Protein AF-A0A6G1D337-F1 (afdb_monomer_lite)

Secondary structure (DSSP, 8-state):
--HHHHHHHHHHHHHHHH-SS-------SS-TTSTTS---EEEE----S-HHHHHHHHHHHHHTTSTTEEEE-

Radius of gyration: 15.37 Å; chains: 1; bounding box: 28×38×34 Å

Organism: NCBI:txid110450

pLDDT: mean 81.26, std 13.95, range [46.53, 95.38]

Sequence (73 aa):
MEVGYFRFRLVNQKVLQLAPCLVGILVDRGRGKQQAGGTAQGVVLVFIGGTDDREALTLASFMLKHTGVQLTA

Structure (mmCIF, N/CA/C/O backbone):
data_AF-A0A6G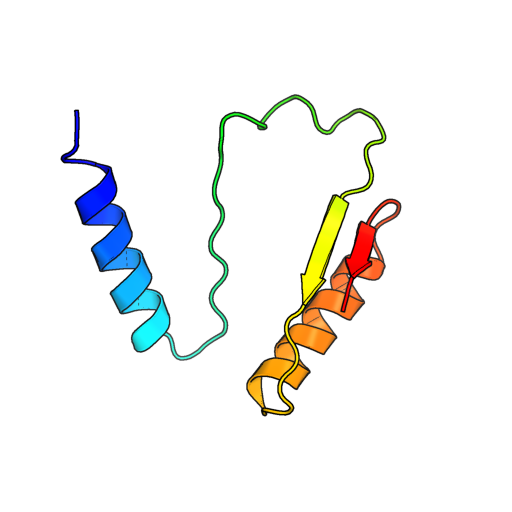1D337-F1
#
_entry.id   AF-A0A6G1D337-F1
#
loop_
_atom_site.group_PDB
_atom_site.id
_atom_site.type_symbol
_atom_site.label_atom_id
_atom_site.label_alt_id
_atom_site.label_comp_id
_atom_site.label_asym_id
_atom_site.label_entity_id
_atom_site.label_seq_id
_atom_site.pdbx_PDB_ins_code
_atom_site.Cartn_x
_atom_site.Cartn_y
_atom_site.Cartn_z
_atom_site.occupancy
_atom_site.B_iso_or_equiv
_atom_site.auth_seq_id
_atom_site.auth_comp_id
_atom_site.auth_asym_id
_atom_site.auth_atom_id
_atom_site.pdbx_PDB_model_num
ATOM 1 N N . MET A 1 1 ? -5.337 24.060 -18.255 1.00 46.53 1 MET A N 1
ATOM 2 C CA . MET A 1 1 ? -4.779 23.702 -16.932 1.00 46.53 1 MET A CA 1
ATOM 3 C C . MET A 1 1 ? -4.634 22.178 -16.877 1.00 46.53 1 MET A C 1
ATOM 5 O O . MET A 1 1 ? -5.483 21.518 -16.314 1.00 46.53 1 MET A O 1
ATOM 9 N N . GLU A 1 2 ? -3.616 21.606 -17.536 1.00 53.41 2 GLU A N 1
ATOM 10 C CA . GLU A 1 2 ? -3.457 20.132 -17.669 1.00 53.41 2 GLU A CA 1
ATOM 11 C C . GLU A 1 2 ? -2.002 19.633 -17.546 1.00 53.41 2 GLU A C 1
ATOM 13 O O . GLU A 1 2 ? -1.757 18.447 -17.344 1.00 53.41 2 GLU A O 1
ATOM 18 N N . VAL A 1 3 ? -1.013 20.533 -17.592 1.00 54.22 3 VAL A N 1
ATOM 19 C CA . VAL A 1 3 ? 0.418 20.174 -17.652 1.00 54.22 3 VAL A CA 1
ATOM 20 C C . VAL A 1 3 ? 0.930 19.528 -16.349 1.00 54.22 3 VAL A C 1
ATOM 22 O O . VAL A 1 3 ? 1.899 18.771 -16.368 1.00 54.22 3 VAL A O 1
ATOM 25 N N . GLY A 1 4 ? 0.262 19.775 -15.215 1.00 58.41 4 GLY A N 1
ATOM 26 C CA . GLY A 1 4 ? 0.637 19.219 -13.909 1.00 58.41 4 GLY A CA 1
ATOM 27 C C . GLY A 1 4 ? 0.351 17.719 -13.759 1.00 58.41 4 GLY A C 1
ATOM 28 O O . GLY A 1 4 ? 1.210 16.981 -13.284 1.00 58.41 4 GLY A O 1
ATOM 29 N N . TYR A 1 5 ? -0.812 17.236 -14.212 1.00 62.06 5 TYR A N 1
ATOM 30 C CA . TYR A 1 5 ? -1.228 15.838 -14.010 1.00 62.06 5 TYR A CA 1
ATOM 31 C C . TYR A 1 5 ? -0.391 14.842 -14.816 1.00 62.06 5 TYR A C 1
ATOM 33 O O . TYR A 1 5 ? -0.075 13.755 -14.328 1.00 62.06 5 TYR A O 1
ATOM 41 N N . PHE A 1 6 ? 0.011 15.218 -16.035 1.00 64.44 6 PHE A N 1
ATOM 42 C CA . PHE A 1 6 ? 0.799 14.343 -16.903 1.00 64.44 6 PHE A CA 1
ATOM 43 C C . PHE A 1 6 ? 2.165 14.002 -16.293 1.00 64.44 6 PHE A C 1
ATOM 45 O O . PHE A 1 6 ? 2.610 12.855 -16.351 1.00 64.44 6 PHE A O 1
ATOM 52 N N . ARG A 1 7 ? 2.814 14.983 -15.651 1.00 72.19 7 ARG A N 1
ATOM 53 C CA . ARG A 1 7 ? 4.135 14.789 -15.040 1.00 72.19 7 ARG A CA 1
ATOM 54 C C . ARG A 1 7 ? 4.076 13.853 -13.836 1.00 72.19 7 ARG A C 1
ATOM 56 O O . ARG A 1 7 ? 4.902 12.949 -13.746 1.00 72.19 7 ARG A O 1
ATOM 63 N N . PHE A 1 8 ? 3.076 14.001 -12.965 1.00 84.94 8 PHE A N 1
ATOM 64 C CA . PHE A 1 8 ? 2.905 13.087 -11.830 1.00 84.94 8 PHE A CA 1
ATOM 65 C C . PHE A 1 8 ? 2.527 11.675 -12.273 1.00 84.94 8 PHE A C 1
ATOM 67 O O . PHE A 1 8 ? 3.003 10.708 -11.687 1.00 84.94 8 PHE A O 1
ATOM 74 N N . ARG A 1 9 ? 1.746 11.531 -13.350 1.00 89.06 9 ARG A N 1
ATOM 75 C CA . ARG A 1 9 ? 1.415 10.212 -13.902 1.00 89.06 9 ARG A CA 1
ATOM 76 C C . ARG A 1 9 ? 2.661 9.447 -14.345 1.00 89.06 9 ARG A C 1
ATOM 78 O O . ARG A 1 9 ? 2.804 8.284 -13.978 1.00 89.06 9 ARG A O 1
ATOM 85 N N . LEU A 1 10 ? 3.557 10.091 -15.096 1.00 92.44 10 LEU A N 1
ATOM 86 C CA . LEU A 1 10 ? 4.785 9.443 -15.564 1.00 92.44 10 LEU A CA 1
ATOM 87 C C . LEU A 1 10 ? 5.697 9.047 -14.394 1.00 92.44 10 LEU A C 1
ATOM 89 O O . LEU A 1 10 ? 6.260 7.955 -14.397 1.00 92.44 10 LEU A O 1
ATOM 93 N N . VAL A 1 11 ? 5.822 9.915 -13.387 1.00 92.44 11 VAL A N 1
ATOM 94 C CA . VAL A 1 11 ? 6.603 9.617 -12.178 1.00 92.44 11 VAL A CA 1
ATOM 95 C C . VAL A 1 11 ? 5.999 8.432 -11.425 1.00 92.44 11 VAL A C 1
ATOM 97 O O . VAL A 1 11 ? 6.716 7.471 -11.164 1.00 92.44 11 VAL A O 1
ATOM 100 N N . ASN A 1 12 ? 4.690 8.439 -11.158 1.00 93.31 12 ASN A N 1
ATOM 101 C CA . ASN A 1 12 ? 4.013 7.346 -10.454 1.00 93.31 12 ASN A CA 1
ATOM 102 C C . ASN A 1 12 ? 4.174 6.012 -11.193 1.00 93.31 12 ASN A C 1
ATOM 104 O O . ASN A 1 12 ? 4.446 4.997 -10.562 1.00 93.31 12 ASN A O 1
ATOM 108 N N . GLN A 1 13 ? 4.069 6.011 -12.526 1.00 93.38 13 GLN A N 1
ATOM 109 C CA . GLN A 1 13 ? 4.292 4.806 -13.329 1.00 93.38 13 GLN A CA 1
ATOM 110 C C . GLN A 1 13 ? 5.723 4.285 -13.198 1.00 93.38 13 GLN A C 1
ATOM 112 O O . GLN A 1 13 ? 5.914 3.0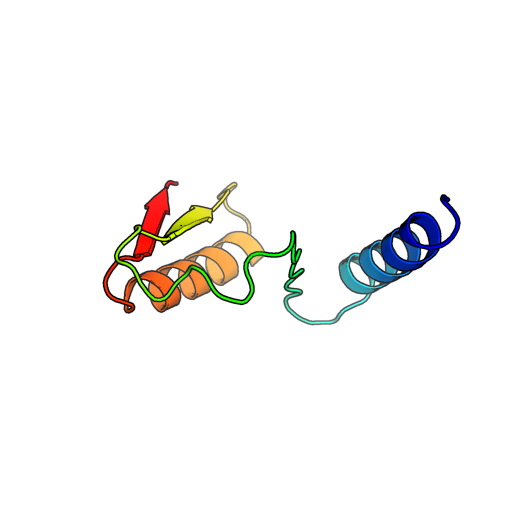93 -12.974 1.00 93.38 13 GLN A O 1
ATOM 117 N N . LYS A 1 14 ? 6.726 5.164 -13.302 1.00 94.44 14 LYS A N 1
ATOM 118 C CA . LYS A 1 14 ? 8.127 4.751 -13.162 1.00 94.44 14 LYS A CA 1
ATOM 119 C C . LYS A 1 14 ? 8.437 4.228 -11.763 1.00 94.44 14 LYS A C 1
ATOM 121 O O . LYS A 1 14 ? 9.140 3.233 -11.646 1.00 94.44 14 LYS A O 1
ATOM 126 N N . VAL A 1 15 ? 7.903 4.864 -10.720 1.00 94.75 15 VAL A N 1
ATOM 127 C CA . VAL A 1 15 ? 8.092 4.410 -9.335 1.00 94.75 15 VAL A CA 1
ATOM 128 C C . VAL A 1 15 ? 7.438 3.043 -9.127 1.00 94.75 15 VAL A C 1
ATOM 130 O O . VAL A 1 15 ? 8.103 2.142 -8.633 1.00 94.75 15 VAL A O 1
ATOM 133 N N . LEU A 1 16 ? 6.194 2.847 -9.576 1.00 92.19 16 LEU A N 1
ATOM 134 C CA . LEU A 1 16 ? 5.503 1.554 -9.467 1.00 92.19 16 LEU A CA 1
ATOM 135 C C . LEU A 1 16 ? 6.211 0.419 -10.225 1.00 92.19 16 LEU A C 1
ATOM 137 O O . LEU A 1 16 ? 6.103 -0.730 -9.821 1.00 92.19 16 LEU A O 1
ATOM 141 N N . GLN A 1 17 ? 6.909 0.722 -11.323 1.00 93.56 17 GLN A N 1
ATOM 142 C CA . GLN A 1 17 ? 7.595 -0.290 -12.135 1.00 93.56 17 GLN A CA 1
ATOM 143 C C . GLN A 1 17 ? 9.009 -0.624 -11.653 1.00 93.56 17 GLN A C 1
ATOM 145 O O . GLN A 1 17 ? 9.478 -1.731 -11.896 1.00 93.56 17 GLN A O 1
ATOM 150 N N . LEU A 1 18 ? 9.716 0.340 -11.058 1.00 95.38 18 LEU A N 1
ATOM 151 C CA . LEU A 1 18 ? 11.161 0.234 -10.820 1.00 95.38 18 LEU A CA 1
ATOM 152 C C . LEU A 1 18 ? 11.546 0.221 -9.339 1.00 95.38 18 LEU A C 1
ATOM 154 O O . LEU A 1 18 ? 12.710 -0.036 -9.031 1.00 95.38 18 LEU A O 1
ATOM 158 N N . ALA A 1 19 ? 10.630 0.541 -8.422 1.00 93.06 19 ALA A N 1
ATOM 159 C CA . ALA A 1 19 ? 10.952 0.543 -7.003 1.00 93.06 19 ALA A CA 1
ATOM 160 C C . ALA A 1 19 ? 11.270 -0.887 -6.522 1.00 93.06 19 ALA A C 1
ATOM 162 O O . ALA A 1 19 ? 10.481 -1.799 -6.757 1.00 93.06 19 ALA A O 1
ATOM 163 N N . PRO A 1 20 ? 12.380 -1.098 -5.794 1.00 89.88 20 PRO A N 1
ATOM 164 C CA . PRO A 1 20 ? 12.708 -2.394 -5.199 1.00 89.88 20 PRO A CA 1
ATOM 165 C C . PRO A 1 20 ? 11.921 -2.657 -3.899 1.00 89.88 20 PRO A C 1
ATOM 167 O O . PRO A 1 20 ? 12.321 -3.493 -3.094 1.00 89.88 20 PRO A O 1
ATOM 170 N N . CYS A 1 21 ? 10.864 -1.885 -3.633 1.00 86.62 21 CYS A N 1
ATOM 171 C CA . CYS A 1 21 ? 10.108 -1.897 -2.387 1.00 86.62 21 CYS A CA 1
ATOM 172 C C . CYS A 1 21 ? 8.643 -1.486 -2.609 1.00 86.62 21 CYS A C 1
ATOM 174 O O . CYS A 1 21 ? 8.271 -1.004 -3.679 1.00 86.62 21 CYS A O 1
ATOM 176 N N . LEU A 1 22 ? 7.824 -1.649 -1.564 1.00 81.75 22 LEU A N 1
ATOM 177 C CA . LEU A 1 22 ? 6.417 -1.246 -1.541 1.00 81.75 22 LEU A CA 1
ATOM 178 C C . LEU A 1 22 ? 6.246 0.261 -1.789 1.00 81.75 22 LEU A C 1
ATOM 180 O O . LEU A 1 22 ? 6.919 1.093 -1.177 1.00 81.75 22 LEU A O 1
ATOM 184 N N . VAL A 1 23 ? 5.283 0.616 -2.642 1.00 89.62 23 VAL A N 1
ATOM 185 C CA . VAL A 1 23 ? 4.992 2.002 -3.034 1.00 89.62 23 VAL A CA 1
ATOM 186 C C . VAL A 1 23 ? 3.616 2.420 -2.519 1.00 89.62 23 VAL A C 1
ATOM 188 O O . VAL A 1 23 ? 2.607 1.800 -2.843 1.00 89.62 23 VAL A O 1
ATOM 191 N N . GLY A 1 24 ? 3.561 3.520 -1.765 1.00 87.00 24 GLY A N 1
ATOM 192 C CA . GLY A 1 24 ? 2.314 4.183 -1.374 1.00 87.00 24 GLY A CA 1
ATOM 193 C C . GLY A 1 24 ? 2.078 5.458 -2.184 1.00 87.00 24 GLY A C 1
ATOM 194 O O . GLY A 1 24 ? 2.976 6.290 -2.300 1.00 87.00 24 GLY A O 1
ATOM 195 N N . ILE A 1 25 ? 0.866 5.644 -2.718 1.00 89.12 25 ILE A N 1
ATOM 196 C CA . ILE A 1 25 ? 0.468 6.879 -3.414 1.00 89.12 25 ILE A CA 1
ATOM 197 C C . ILE A 1 25 ? -0.558 7.626 -2.562 1.00 89.12 25 ILE A C 1
ATOM 199 O O . ILE A 1 25 ? -1.690 7.175 -2.397 1.00 89.12 25 ILE A O 1
ATOM 203 N N . LEU A 1 26 ? -0.174 8.799 -2.054 1.00 86.19 26 LEU A N 1
ATOM 204 C CA . LEU A 1 26 ? -1.080 9.700 -1.345 1.00 86.19 26 LEU A CA 1
ATOM 205 C C . LEU A 1 26 ? -1.745 10.662 -2.334 1.00 86.19 26 LEU A C 1
ATOM 207 O O . LEU A 1 26 ? -1.072 11.449 -2.997 1.00 86.19 26 LEU A O 1
ATOM 211 N N . VAL A 1 27 ? -3.076 10.630 -2.401 1.00 85.38 27 VAL A N 1
ATOM 212 C CA . VAL A 1 27 ? -3.869 11.578 -3.194 1.00 85.38 27 VAL A CA 1
ATOM 213 C C . VAL A 1 27 ? -4.563 12.550 -2.249 1.00 85.38 27 VAL A C 1
ATOM 215 O O . VAL A 1 27 ? -5.622 12.244 -1.701 1.00 85.38 27 VAL A O 1
ATOM 218 N N . ASP A 1 28 ? -3.982 13.735 -2.067 1.00 82.44 28 ASP A N 1
ATOM 219 C CA . ASP A 1 28 ? -4.653 14.808 -1.335 1.00 82.44 28 ASP A CA 1
ATOM 220 C C . ASP A 1 28 ? -5.676 15.503 -2.243 1.00 82.44 28 ASP A C 1
ATOM 222 O O . ASP A 1 28 ? -5.346 16.033 -3.304 1.00 82.44 28 ASP A O 1
ATOM 226 N N . ARG A 1 29 ? -6.942 15.483 -1.822 1.00 79.25 29 ARG A N 1
ATOM 227 C CA . ARG A 1 29 ? -8.057 16.172 -2.492 1.00 79.25 29 ARG A CA 1
ATOM 228 C C . ARG A 1 29 ? -8.562 17.372 -1.684 1.00 79.25 29 ARG A C 1
ATOM 230 O O . ARG A 1 29 ? -9.737 17.715 -1.771 1.00 79.25 29 ARG A O 1
ATOM 237 N N . GLY A 1 30 ? -7.703 17.974 -0.861 1.00 71.81 30 GLY A N 1
ATOM 238 C CA . GLY A 1 30 ? -8.037 19.117 -0.009 1.00 71.81 30 GLY A CA 1
ATOM 239 C C . GLY A 1 30 ? -8.594 18.722 1.361 1.00 71.81 30 GLY A C 1
ATOM 240 O O . GLY A 1 30 ? -9.322 19.500 1.975 1.00 71.81 30 GLY A O 1
ATOM 241 N N . ARG A 1 31 ? -8.273 17.519 1.866 1.00 61.94 31 ARG A N 1
ATOM 242 C CA . ARG A 1 31 ? -8.800 17.010 3.156 1.00 61.94 31 ARG A CA 1
ATOM 243 C C . ARG A 1 31 ? -7.886 17.301 4.354 1.00 61.94 31 ARG A C 1
ATOM 245 O O . ARG A 1 31 ? -8.097 16.744 5.429 1.00 61.94 31 ARG A O 1
ATOM 252 N N . GLY A 1 32 ? -6.912 18.198 4.202 1.00 59.84 32 GLY A N 1
ATOM 253 C CA . GLY A 1 32 ? -5.864 18.464 5.197 1.00 59.84 32 GLY A CA 1
ATOM 254 C C . GLY A 1 32 ? -6.316 18.999 6.568 1.00 59.84 32 GLY A C 1
ATOM 255 O O . GLY A 1 32 ? -5.480 19.104 7.457 1.00 59.84 32 GLY A O 1
ATOM 256 N N . LYS A 1 33 ? -7.602 19.336 6.778 1.00 56.12 33 LYS A N 1
ATOM 257 C CA . LYS A 1 33 ? -8.101 19.904 8.054 1.00 56.12 33 LYS A CA 1
ATOM 258 C C . LYS A 1 33 ? -9.353 19.254 8.663 1.00 56.12 33 LYS A C 1
ATOM 260 O O . LYS A 1 33 ? -9.683 19.586 9.794 1.00 56.12 33 LYS A O 1
ATOM 265 N N . GLN A 1 34 ? -10.057 18.348 7.976 1.00 53.62 34 GLN A N 1
ATOM 266 C CA . GLN A 1 34 ? -11.365 17.849 8.457 1.00 53.62 34 GLN A CA 1
ATOM 267 C C . GLN A 1 34 ? -11.340 16.496 9.191 1.00 53.62 34 GLN A C 1
ATOM 269 O O . GLN A 1 34 ? -12.381 16.035 9.638 1.00 53.62 34 GLN A O 1
ATOM 274 N N . GLN A 1 35 ? -10.178 15.866 9.381 1.00 54.72 35 GLN A N 1
ATOM 275 C CA . GLN A 1 35 ? -10.098 14.533 10.007 1.00 54.72 35 GLN A CA 1
ATOM 276 C C . GLN A 1 35 ? -9.992 14.545 11.544 1.00 54.72 35 GLN A C 1
ATOM 278 O O . GLN A 1 35 ? -9.749 13.509 12.148 1.00 54.72 35 GLN A O 1
ATOM 283 N N . ALA A 1 36 ? -10.213 15.687 12.201 1.00 53.28 36 ALA A N 1
ATOM 284 C CA . ALA A 1 36 ? -10.301 15.742 13.664 1.00 53.28 36 ALA A CA 1
ATOM 285 C C . ALA A 1 36 ? -11.641 15.200 14.217 1.00 53.28 36 ALA A C 1
ATOM 287 O O . ALA A 1 36 ? -11.799 15.097 15.429 1.00 53.28 36 ALA A O 1
ATOM 288 N N . GLY A 1 37 ? -12.611 14.862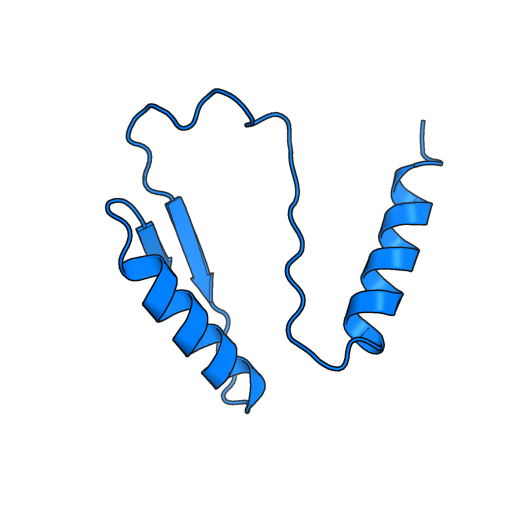 13.355 1.00 51.22 37 GLY A N 1
ATOM 289 C CA . GLY A 1 37 ? -13.958 14.459 13.763 1.00 51.22 37 GLY A CA 1
ATOM 290 C C . GLY A 1 37 ? -14.369 13.077 13.261 1.00 51.22 37 GLY A C 1
ATOM 291 O O . GLY A 1 37 ? -15.029 12.985 12.236 1.00 51.22 37 GLY A O 1
ATOM 292 N N . GLY A 1 38 ? -14.013 12.024 14.004 1.00 54.66 38 GLY A N 1
ATOM 293 C CA . GLY A 1 38 ? -14.811 10.797 14.201 1.00 54.66 38 GLY A CA 1
ATOM 294 C C . GLY A 1 38 ? -15.238 9.926 13.005 1.00 54.66 38 GLY A C 1
ATOM 295 O O . GLY A 1 38 ? -15.882 8.904 13.232 1.00 54.66 38 GLY A O 1
ATOM 296 N N . THR A 1 39 ? -14.934 10.272 11.754 1.00 61.62 39 THR A N 1
ATOM 297 C CA . THR A 1 39 ? -15.313 9.450 10.595 1.00 61.62 39 THR A CA 1
ATOM 298 C C . THR A 1 39 ? -14.368 8.270 10.456 1.00 61.62 39 THR A C 1
ATOM 300 O O . THR A 1 39 ? -13.159 8.467 10.353 1.00 61.62 39 THR A O 1
ATOM 303 N N . ALA A 1 40 ? -14.917 7.056 10.427 1.00 64.12 40 ALA A N 1
ATOM 304 C CA . ALA A 1 40 ? -14.121 5.854 10.246 1.00 64.12 40 ALA A CA 1
ATOM 305 C C . ALA A 1 40 ? -13.355 5.901 8.913 1.00 64.12 40 ALA A C 1
ATOM 307 O O . ALA A 1 40 ? -13.939 6.183 7.863 1.00 64.12 40 ALA A O 1
ATOM 308 N N . GLN A 1 41 ? -12.053 5.621 8.953 1.00 76.88 41 GLN A N 1
ATOM 309 C CA . GLN A 1 41 ? -11.211 5.559 7.766 1.00 76.88 41 GLN A CA 1
ATOM 310 C C . GLN A 1 41 ? -11.343 4.163 7.149 1.00 76.88 41 GLN A C 1
ATOM 312 O O . GLN A 1 41 ? -10.865 3.172 7.706 1.00 76.88 41 GLN A O 1
ATOM 317 N N . GLY A 1 42 ? -12.024 4.079 6.007 1.00 83.38 42 GLY A N 1
ATOM 318 C CA . GLY A 1 42 ? -12.140 2.838 5.248 1.00 83.38 42 GLY A CA 1
ATOM 319 C C . GLY A 1 42 ? -10.826 2.500 4.549 1.00 83.38 42 GLY A C 1
ATOM 320 O O . GLY A 1 42 ? -10.294 3.314 3.793 1.00 83.38 42 GLY A O 1
ATOM 321 N N . VAL A 1 43 ? -10.322 1.296 4.788 1.00 88.00 43 VAL A N 1
ATOM 322 C CA . VAL A 1 43 ? -9.202 0.691 4.066 1.00 88.00 43 VAL A CA 1
ATOM 323 C C . VAL A 1 43 ? -9.763 -0.440 3.215 1.00 88.00 43 VAL A C 1
ATOM 325 O O . VAL A 1 43 ? -10.565 -1.236 3.694 1.00 88.00 43 VAL A O 1
ATOM 328 N N . VAL A 1 44 ? -9.342 -0.509 1.955 1.00 91.31 44 VAL A N 1
ATOM 329 C CA . VAL A 1 44 ? -9.697 -1.596 1.037 1.00 91.31 44 VAL A CA 1
ATOM 330 C C . VAL A 1 44 ? -8.421 -2.331 0.661 1.00 91.31 44 VAL A C 1
ATOM 332 O O . VAL A 1 44 ? -7.440 -1.694 0.271 1.00 91.31 44 VAL A O 1
ATOM 335 N N . LEU A 1 45 ? -8.439 -3.656 0.775 1.00 90.69 45 LEU A N 1
ATOM 336 C CA . LEU A 1 45 ? -7.359 -4.532 0.339 1.00 90.69 45 LEU A CA 1
ATOM 337 C C . LEU A 1 45 ? -7.877 -5.423 -0.787 1.00 90.69 45 LEU A C 1
ATOM 339 O O . LEU A 1 45 ? -8.864 -6.119 -0.608 1.00 90.69 45 LEU A O 1
ATOM 343 N N . VAL A 1 46 ? -7.184 -5.439 -1.923 1.00 90.81 46 VAL A N 1
ATOM 344 C CA . VAL A 1 46 ? -7.428 -6.430 -2.976 1.00 90.81 46 VAL A CA 1
ATOM 345 C C . VAL A 1 46 ? -6.457 -7.584 -2.757 1.00 90.81 46 VAL A C 1
ATOM 347 O O . VAL A 1 46 ? -5.251 -7.357 -2.712 1.00 90.81 46 VAL A O 1
ATOM 350 N N . PHE A 1 47 ? -6.975 -8.803 -2.605 1.00 90.50 47 PHE A N 1
ATOM 351 C CA . PHE A 1 47 ? -6.171 -9.997 -2.343 1.00 90.50 47 PHE A CA 1
ATOM 352 C C . PHE A 1 47 ? -6.451 -11.066 -3.405 1.00 90.50 47 PHE A C 1
ATOM 354 O O . PHE A 1 47 ? -7.529 -11.659 -3.427 1.00 90.50 47 PHE A O 1
ATOM 361 N N . ILE A 1 48 ? -5.481 -11.317 -4.284 1.00 91.81 48 ILE A N 1
ATOM 362 C CA . ILE A 1 48 ? -5.556 -12.306 -5.373 1.00 91.81 48 ILE A CA 1
ATOM 363 C C . ILE A 1 48 ? -4.645 -13.531 -5.142 1.00 91.81 48 ILE A C 1
ATOM 365 O O . ILE A 1 48 ? -4.623 -14.445 -5.963 1.00 91.81 48 ILE A O 1
ATOM 369 N N . GLY A 1 49 ? -3.943 -13.595 -4.003 1.00 90.44 49 GLY A N 1
ATOM 370 C CA . GLY A 1 49 ? -3.145 -14.736 -3.534 1.00 90.44 49 GLY A CA 1
ATOM 371 C C . GLY A 1 49 ? -1.632 -14.649 -3.788 1.00 90.44 49 GLY A C 1
ATOM 372 O O . GLY A 1 49 ? -0.917 -15.620 -3.514 1.00 90.44 49 GLY A O 1
ATOM 373 N N . GLY A 1 50 ? -1.128 -13.519 -4.290 1.00 90.94 50 GLY A N 1
ATOM 374 C CA . GLY A 1 50 ? 0.292 -13.299 -4.585 1.00 90.94 50 GLY A CA 1
ATOM 375 C C . GLY A 1 50 ? 1.182 -13.125 -3.346 1.00 90.94 50 GLY A C 1
ATOM 376 O O . GLY A 1 50 ? 0.711 -13.022 -2.212 1.00 90.94 50 GLY A O 1
ATOM 377 N N . THR A 1 51 ? 2.504 -13.084 -3.552 1.00 88.69 51 THR A N 1
ATOM 378 C CA . THR A 1 51 ? 3.473 -12.690 -2.507 1.00 88.69 51 THR A CA 1
ATOM 379 C C . THR A 1 51 ? 3.191 -11.288 -1.993 1.00 88.69 51 THR A C 1
ATOM 381 O O . THR A 1 51 ? 3.130 -11.079 -0.784 1.00 88.69 51 THR A O 1
ATOM 384 N N . ASP A 1 52 ? 2.933 -10.373 -2.917 1.00 87.06 52 ASP A N 1
ATOM 385 C CA . ASP A 1 52 ? 2.755 -8.953 -2.637 1.00 87.06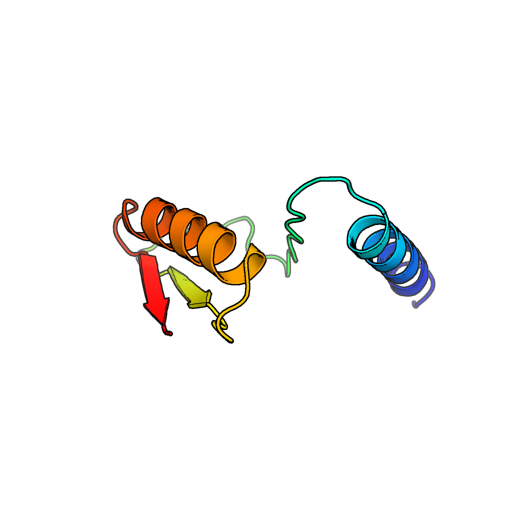 52 ASP A CA 1
ATOM 386 C C . ASP A 1 52 ? 1.445 -8.715 -1.872 1.00 87.06 52 ASP A C 1
ATOM 388 O O . ASP A 1 52 ? 1.383 -7.891 -0.961 1.00 87.06 52 ASP A O 1
ATOM 392 N N . ASP A 1 53 ? 0.416 -9.525 -2.140 1.00 89.88 53 ASP A N 1
ATOM 393 C CA . ASP A 1 53 ? -0.861 -9.463 -1.426 1.00 89.88 53 ASP A CA 1
ATOM 394 C C . ASP A 1 53 ? -0.713 -9.828 0.057 1.00 89.88 53 ASP A C 1
ATOM 396 O O . ASP A 1 53 ? -1.433 -9.301 0.907 1.00 89.88 53 ASP A O 1
ATOM 400 N N . ARG A 1 54 ? 0.234 -10.715 0.401 1.00 91.06 54 ARG A N 1
ATOM 401 C CA . ARG A 1 54 ? 0.535 -11.050 1.805 1.00 91.06 54 ARG A CA 1
ATOM 402 C C . ARG A 1 54 ? 1.213 -9.889 2.529 1.00 91.06 54 ARG A C 1
ATOM 404 O O . ARG A 1 54 ? 0.914 -9.638 3.701 1.00 91.06 54 ARG A O 1
ATOM 411 N N . GLU A 1 55 ? 2.093 -9.161 1.846 1.00 89.50 55 GLU A N 1
ATOM 412 C CA . GLU A 1 55 ? 2.685 -7.935 2.389 1.00 89.50 55 GLU A CA 1
ATOM 413 C C . GLU A 1 55 ? 1.619 -6.847 2.564 1.00 89.50 55 GLU A C 1
ATOM 415 O O . GLU A 1 55 ? 1.530 -6.227 3.628 1.00 89.50 55 GLU A O 1
ATOM 420 N N . ALA A 1 56 ? 0.735 -6.687 1.576 1.00 89.50 56 ALA A N 1
ATOM 421 C CA . ALA A 1 56 ? -0.391 -5.764 1.643 1.00 89.50 56 ALA A CA 1
ATOM 422 C C . ALA A 1 56 ? -1.367 -6.118 2.784 1.00 89.50 56 ALA A C 1
ATOM 424 O O . ALA A 1 56 ? -1.808 -5.228 3.515 1.00 89.50 56 ALA A O 1
ATOM 425 N N . LEU A 1 57 ? -1.639 -7.406 3.018 1.00 91.88 57 LEU A N 1
ATOM 426 C CA . LEU A 1 57 ? -2.440 -7.874 4.155 1.00 91.88 57 LEU A CA 1
ATOM 427 C C . LEU A 1 57 ? -1.775 -7.563 5.505 1.00 91.88 57 LEU A C 1
ATOM 429 O O . LEU A 1 57 ? -2.452 -7.168 6.459 1.00 91.88 57 LEU A O 1
ATOM 433 N N . THR A 1 58 ? -0.452 -7.699 5.593 1.00 92.06 58 THR A N 1
ATOM 434 C CA . THR A 1 58 ? 0.315 -7.359 6.803 1.00 92.06 58 THR A CA 1
ATOM 435 C C . THR A 1 58 ? 0.234 -5.860 7.094 1.00 92.06 58 THR A C 1
ATOM 437 O O . THR A 1 58 ? -0.004 -5.456 8.236 1.00 92.06 58 THR A O 1
ATOM 440 N N . LEU A 1 59 ? 0.349 -5.029 6.055 1.00 89.88 59 LEU A N 1
ATOM 441 C CA . LEU A 1 59 ? 0.191 -3.581 6.167 1.00 89.88 59 LEU A CA 1
ATOM 442 C C . LEU A 1 59 ? -1.230 -3.196 6.605 1.00 89.88 59 LEU A C 1
ATOM 444 O O . LEU A 1 59 ? -1.392 -2.411 7.540 1.00 89.88 59 LEU A O 1
ATOM 448 N N . ALA A 1 60 ? -2.258 -3.784 5.988 1.00 91.06 60 ALA A N 1
ATOM 449 C CA . ALA A 1 60 ? -3.651 -3.561 6.373 1.00 91.06 60 ALA A CA 1
ATOM 450 C C . ALA A 1 60 ? -3.910 -3.969 7.836 1.00 91.06 60 ALA A C 1
ATOM 452 O O . ALA A 1 60 ? -4.550 -3.232 8.588 1.00 91.06 60 ALA A O 1
ATOM 453 N N . SER A 1 61 ? -3.332 -5.091 8.276 1.00 91.25 61 SER A N 1
ATOM 454 C CA . SER A 1 61 ? -3.405 -5.557 9.668 1.00 91.25 61 SER A CA 1
ATOM 455 C C . SER A 1 61 ? -2.750 -4.581 10.649 1.00 91.25 61 SER A C 1
ATOM 457 O O . SER A 1 61 ? -3.202 -4.436 11.784 1.00 91.25 61 SER A O 1
ATOM 459 N N . PHE A 1 62 ? -1.698 -3.877 10.224 1.00 90.69 62 PHE A N 1
ATOM 460 C CA . PHE A 1 62 ? -1.096 -2.813 11.022 1.00 90.69 62 PHE A CA 1
ATOM 461 C C . PHE A 1 62 ? -2.013 -1.586 11.118 1.00 90.69 62 PHE A C 1
ATOM 463 O O . PHE A 1 62 ? -2.190 -1.046 12.208 1.00 90.69 62 PHE A O 1
ATOM 470 N N . MET A 1 63 ? -2.642 -1.180 10.011 1.00 89.19 63 MET A N 1
ATOM 471 C CA . MET A 1 63 ? -3.574 -0.042 9.982 1.00 89.19 63 MET A CA 1
ATOM 472 C C . MET A 1 63 ? -4.798 -0.262 10.879 1.00 89.19 63 MET A C 1
ATOM 474 O O . MET A 1 63 ? -5.245 0.675 11.538 1.00 89.19 63 MET A O 1
ATOM 478 N N . LEU A 1 64 ? -5.284 -1.503 10.979 1.00 90.00 64 LEU A N 1
ATOM 479 C CA . LEU A 1 64 ? -6.383 -1.893 11.870 1.00 90.00 64 LEU A CA 1
ATOM 480 C C . LEU A 1 64 ? -6.104 -1.660 13.365 1.00 90.00 64 LEU A C 1
ATOM 482 O O . LEU A 1 64 ? -7.037 -1.668 14.164 1.00 90.00 64 LEU A O 1
ATOM 486 N N . LYS A 1 65 ? -4.846 -1.425 13.768 1.00 90.25 65 LYS A N 1
ATOM 487 C CA . LYS A 1 65 ? -4.511 -1.063 15.157 1.00 90.25 65 LYS A CA 1
ATOM 488 C C . LYS A 1 65 ? -4.977 0.346 15.535 1.00 90.25 65 LYS A C 1
ATOM 490 O O . LYS A 1 65 ? -5.042 0.659 16.723 1.00 90.25 65 LYS A O 1
ATOM 495 N N . HIS A 1 66 ? -5.278 1.202 14.558 1.00 86.69 66 HIS A N 1
ATOM 496 C CA . HIS A 1 66 ? -5.784 2.547 14.809 1.00 86.69 66 HIS A CA 1
ATOM 497 C C . HIS A 1 66 ? -7.299 2.530 15.034 1.00 86.69 66 HIS A C 1
ATOM 499 O O . HIS A 1 66 ? -8.064 1.981 14.240 1.00 86.69 66 HIS A O 1
ATOM 505 N N . THR A 1 67 ? -7.744 3.177 16.113 1.00 81.88 67 THR A N 1
ATOM 506 C CA . THR A 1 67 ? -9.168 3.318 16.423 1.00 81.88 67 THR A CA 1
ATOM 507 C C . THR A 1 67 ? -9.877 4.081 15.304 1.00 81.88 67 THR A C 1
ATOM 509 O O . THR A 1 67 ? -9.451 5.157 14.891 1.00 81.88 67 THR A O 1
ATOM 512 N N . GLY A 1 68 ? -10.961 3.503 14.786 1.00 84.31 68 GLY A N 1
ATOM 513 C CA . GLY A 1 68 ? -11.719 4.080 13.675 1.00 84.31 68 GLY A CA 1
ATOM 514 C C . GLY A 1 68 ? -11.257 3.649 12.281 1.00 84.31 68 GLY A C 1
ATOM 515 O O . GLY A 1 68 ? -11.851 4.104 11.310 1.00 84.31 68 GLY A O 1
ATOM 516 N N . VAL A 1 69 ? -10.265 2.766 12.139 1.00 86.50 69 VAL A N 1
ATOM 517 C CA . VAL A 1 69 ? -9.958 2.134 10.845 1.00 86.50 69 VAL A CA 1
ATOM 518 C C . VAL A 1 69 ? -10.814 0.883 10.657 1.00 86.50 69 VAL A C 1
ATOM 520 O O . VAL A 1 69 ? -10.914 0.055 11.560 1.00 86.50 69 VAL A O 1
ATOM 523 N N . GLN A 1 70 ? -11.423 0.732 9.481 1.00 89.06 70 GLN A N 1
ATOM 524 C CA . GLN A 1 70 ? -12.160 -0.476 9.098 1.00 89.06 70 GLN A CA 1
ATOM 525 C C . GLN A 1 70 ? -11.589 -1.040 7.800 1.00 89.06 70 GLN A C 1
ATOM 527 O O .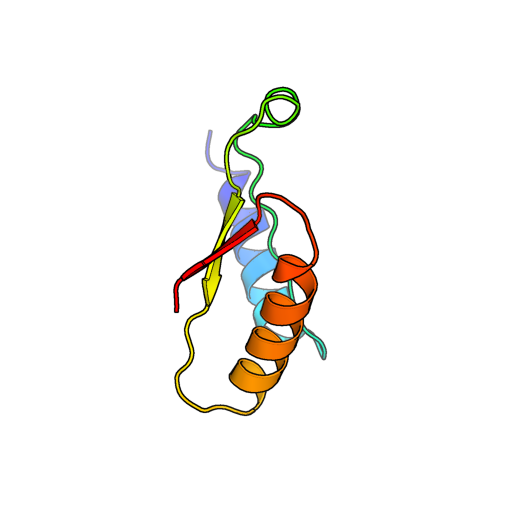 GLN A 1 70 ? -11.424 -0.301 6.831 1.00 89.06 70 GLN A O 1
ATOM 532 N N . LEU A 1 71 ? -11.297 -2.342 7.779 1.00 87.69 71 LEU A N 1
ATOM 533 C CA . LEU A 1 71 ? -10.801 -3.046 6.598 1.00 87.69 71 LEU A CA 1
ATOM 534 C C . LEU A 1 71 ? -11.961 -3.724 5.869 1.00 87.69 71 LEU A C 1
ATOM 536 O O . LEU A 1 71 ? -12.702 -4.499 6.468 1.00 87.69 71 LEU A O 1
ATOM 540 N N . THR A 1 72 ? -12.084 -3.448 4.575 1.00 87.75 72 THR A N 1
ATOM 541 C CA . THR A 1 72 ? -12.921 -4.206 3.640 1.00 87.75 72 THR A CA 1
ATOM 542 C C . THR A 1 72 ? -12.003 -5.044 2.755 1.00 87.75 72 THR A C 1
ATOM 544 O O . THR A 1 72 ? -11.038 -4.511 2.199 1.00 87.75 72 THR A O 1
ATOM 547 N N . ALA A 1 73 ? -12.285 -6.342 2.678 1.00 70.62 73 ALA A N 1
ATOM 548 C CA . ALA A 1 73 ? -11.591 -7.300 1.821 1.00 70.62 73 ALA A CA 1
ATOM 549 C C . ALA A 1 73 ? -12.443 -7.628 0.591 1.00 70.62 73 ALA A C 1
ATOM 551 O O . ALA A 1 73 ? -13.689 -7.598 0.730 1.00 70.62 73 ALA A O 1
#

InterPro domains:
  IPR050794 Monovalent cation:proton antiporter 2 [PTHR32468] (7-72)
  IPR057290 Cation/H(+) antiporter, C-terminal domain [PF23259] (43-72)
  IPR057291 Cation/H(+) antiporter, central domain [PF23256] (7-30)

Foldseek 3Di:
DPPVVVVVV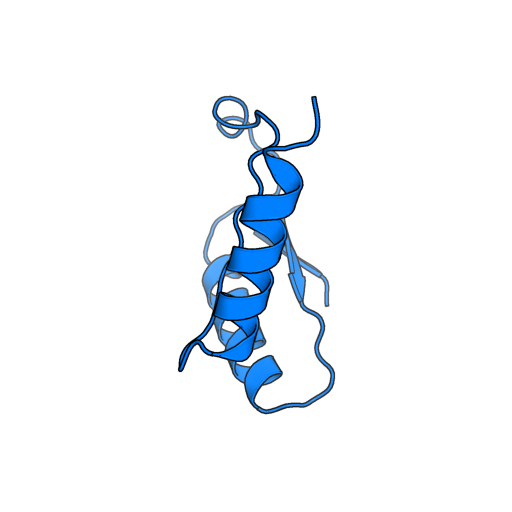VVVVCCVVPPPDDDDDDDDPPCVPPPPDDAAAEDEQDAPPDPVSVVVVVVLVVVVVDPRYDYDD